Protein AF-A0A1E7LG85-F1 (afdb_monomer)

Organism: NCBI:txid518642

Mean predicted aligned error: 7.2 Å

pLDDT: mean 91.74, std 10.13, range [48.0, 98.31]

Solvent-accessible surface area (backbone atoms only — not comparable to full-atom values): 8192 Å² total; per-residue (Å²): 143,83,78,85,80,78,79,79,72,85,69,91,82,82,88,85,88,77,73,97,64,64,79,68,77,53,55,84,76,55,47,69,67,43,48,50,51,51,53,51,54,52,52,50,53,55,53,46,49,58,38,35,51,55,32,43,54,46,49,49,55,54,48,75,72,46,88,50,62,74,57,33,54,51,52,52,49,50,42,50,28,47,76,68,73,43,84,68,58,68,69,60,47,52,55,48,44,56,52,40,37,77,77,36,56,67,48,25,49,41,43,51,51,37,55,52,50,51,51,53,52,50,53,54,58,66,49,46,63,60,46,43,48,66,54,68,73,110

Foldseek 3Di:
DDDPPPPPPDDDDDDDDDDPDDPVVCVLVDLVVLVVLVVVLVVLVVVLLVLLVVLLVLLVVVLVPDPPPVLNVLSVVVNVCSVVLHADDPVSLVVNLVVVCVVDVVSSVSSVVSNVSSVVSVVSVVCNVVSVCVSVVD

Structure (mmCIF, N/CA/C/O backbone):
data_AF-A0A1E7LG85-F1
#
_entry.id   AF-A0A1E7LG85-F1
#
loop_
_atom_site.group_PDB
_atom_site.id
_atom_site.type_symbol
_atom_site.label_atom_id
_atom_site.label_alt_id
_atom_site.label_comp_id
_atom_site.label_asym_id
_atom_site.label_entity_id
_atom_site.label_seq_id
_atom_site.pdbx_PDB_ins_code
_atom_site.Cartn_x
_atom_site.Cartn_y
_atom_site.Cartn_z
_atom_site.occupancy
_atom_site.B_iso_or_equiv
_atom_site.auth_seq_id
_atom_site.auth_comp_id
_atom_site.auth_asym_id
_atom_site.auth_atom_id
_atom_site.pdbx_PDB_model_num
ATOM 1 N N . MET A 1 1 ? -24.206 -44.335 73.985 1.00 49.34 1 MET A N 1
ATOM 2 C CA . MET A 1 1 ? -23.020 -43.503 73.700 1.00 49.34 1 MET A CA 1
ATOM 3 C C . MET A 1 1 ? -22.652 -43.700 72.240 1.00 49.34 1 MET A C 1
ATOM 5 O O . MET A 1 1 ? -22.110 -44.737 71.892 1.00 49.34 1 MET A O 1
ATOM 9 N N . SER A 1 2 ? -23.053 -42.772 71.373 1.00 48.00 2 SER A N 1
ATOM 10 C CA . SER A 1 2 ? -22.596 -42.734 69.982 1.00 48.00 2 SER A CA 1
ATOM 11 C C . SER A 1 2 ? -22.741 -41.295 69.494 1.00 48.00 2 SER A C 1
ATOM 13 O O . SER A 1 2 ? -23.854 -40.781 69.414 1.00 48.00 2 SER A O 1
ATOM 15 N N . LEU A 1 3 ? -21.612 -40.615 69.304 1.00 55.50 3 LEU A N 1
ATOM 16 C CA . LEU A 1 3 ? -21.558 -39.289 68.694 1.00 55.50 3 LEU A CA 1
ATOM 17 C C . LEU A 1 3 ? -21.481 -39.488 67.177 1.00 55.50 3 LEU A C 1
ATOM 19 O O . LEU A 1 3 ? -20.657 -40.295 66.740 1.00 55.50 3 LEU A O 1
ATOM 23 N N . PRO A 1 4 ? -22.275 -38.778 66.361 1.00 56.47 4 PRO A N 1
ATOM 24 C CA . PRO A 1 4 ? -22.072 -38.810 64.925 1.00 56.47 4 PRO A CA 1
ATOM 25 C C . PRO A 1 4 ? -20.730 -38.144 64.603 1.00 56.47 4 PRO A C 1
ATOM 27 O O . PRO A 1 4 ? -20.508 -36.963 64.872 1.00 56.47 4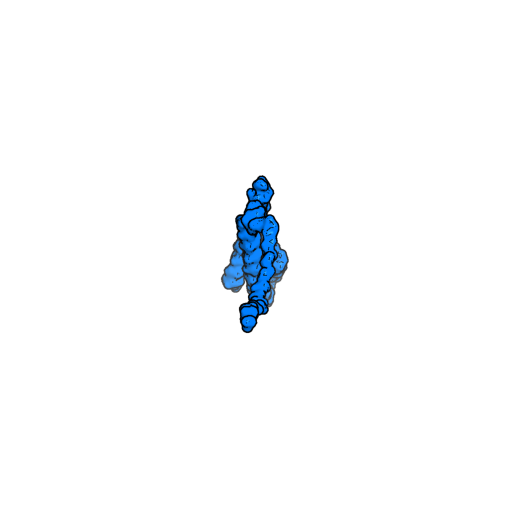 PRO A O 1
ATOM 30 N N . THR A 1 5 ? -19.815 -38.932 64.046 1.00 61.31 5 THR A N 1
ATOM 31 C CA . THR A 1 5 ? -18.568 -38.456 63.455 1.00 61.31 5 THR A CA 1
ATOM 32 C C . THR A 1 5 ? -18.921 -37.596 62.246 1.00 61.31 5 THR A C 1
ATOM 34 O O . THR A 1 5 ? -19.240 -38.111 61.177 1.00 61.31 5 THR A O 1
ATOM 37 N N . ASN A 1 6 ? -18.884 -36.273 62.407 1.00 58.44 6 ASN A N 1
ATOM 38 C CA . ASN A 1 6 ? -18.868 -35.365 61.268 1.00 58.44 6 ASN A CA 1
ATOM 39 C C . ASN A 1 6 ? -17.561 -35.606 60.507 1.00 58.44 6 ASN A C 1
ATOM 41 O O . ASN A 1 6 ? -16.492 -35.167 60.930 1.00 58.44 6 ASN A O 1
ATOM 45 N N . ALA A 1 7 ? -17.639 -36.339 59.399 1.00 62.31 7 ALA A N 1
ATOM 46 C CA . ALA A 1 7 ? -16.558 -36.409 58.433 1.00 62.31 7 ALA A CA 1
ATOM 47 C C . ALA A 1 7 ? -16.439 -35.031 57.764 1.00 62.31 7 ALA A C 1
ATOM 49 O O . ALA A 1 7 ? -17.105 -34.733 56.772 1.00 62.31 7 ALA A O 1
ATOM 50 N N . SER A 1 8 ? -15.616 -34.169 58.356 1.00 62.81 8 SER A N 1
ATOM 51 C CA . SER A 1 8 ? -15.262 -32.844 57.852 1.00 62.81 8 SER A CA 1
ATOM 52 C C . SER A 1 8 ? -14.372 -32.976 56.614 1.00 62.81 8 SER A C 1
ATOM 54 O O . SER A 1 8 ? -13.171 -32.725 56.660 1.00 62.81 8 SER A O 1
ATOM 56 N N . GLY A 1 9 ? -14.942 -33.421 55.496 1.00 68.50 9 GLY A N 1
ATOM 57 C CA . GLY A 1 9 ? -14.257 -33.385 54.211 1.00 68.50 9 GLY A CA 1
ATOM 58 C C . GLY A 1 9 ? -14.074 -31.933 53.778 1.00 68.50 9 GLY A C 1
ATOM 59 O O . GLY A 1 9 ? -15.058 -31.260 53.464 1.00 68.50 9 GLY A O 1
ATOM 60 N N . LEU A 1 10 ? -12.831 -31.442 53.767 1.00 69.56 10 LEU A N 1
ATOM 61 C CA . LEU A 1 10 ? -12.485 -30.163 53.147 1.00 69.56 10 LEU A CA 1
ATOM 62 C C . LEU A 1 10 ? -12.890 -30.225 51.672 1.00 69.56 10 LEU A C 1
ATOM 64 O O . LEU A 1 10 ? -12.305 -30.962 50.879 1.00 69.56 10 LEU A O 1
ATOM 68 N N . ARG A 1 11 ? -13.933 -29.475 51.315 1.00 72.19 11 ARG A N 1
ATOM 69 C CA . ARG A 1 11 ? -14.334 -29.305 49.920 1.00 72.19 11 ARG A CA 1
ATOM 70 C C . ARG A 1 11 ? -13.373 -28.322 49.246 1.00 72.19 11 ARG A C 1
ATOM 72 O O . ARG A 1 11 ? -12.919 -27.395 49.919 1.00 72.19 11 ARG A O 1
ATOM 79 N N . PRO A 1 12 ? -13.073 -28.477 47.945 1.00 78.19 12 PRO A N 1
ATOM 80 C CA . PRO A 1 12 ? -12.251 -27.510 47.229 1.00 78.19 12 PRO A CA 1
ATOM 81 C C . PRO A 1 12 ? -12.888 -26.120 47.328 1.00 78.19 12 PRO A C 1
ATOM 83 O O . PRO A 1 12 ? -14.014 -25.915 46.873 1.00 78.19 12 PRO A O 1
ATOM 86 N N . ALA A 1 13 ? -12.187 -25.179 47.956 1.00 80.00 13 ALA A N 1
ATOM 87 C CA . ALA A 1 13 ? -12.581 -23.779 47.967 1.00 80.00 13 ALA A CA 1
ATOM 88 C C . ALA A 1 13 ? -12.039 -23.113 46.699 1.00 80.00 13 ALA A C 1
ATOM 90 O O . ALA A 1 13 ? -10.863 -23.273 46.371 1.00 80.00 13 ALA A O 1
ATOM 91 N N . PHE A 1 14 ? -12.882 -22.362 45.991 1.00 86.94 14 PHE A N 1
ATOM 92 C CA . PHE A 1 14 ? -12.467 -21.562 44.843 1.00 86.94 14 PHE A CA 1
ATOM 93 C C . PHE A 1 14 ? -12.640 -20.074 45.157 1.00 86.94 14 PHE A C 1
ATOM 95 O O . PHE A 1 14 ? -13.583 -19.671 45.836 1.00 86.94 14 PHE A O 1
ATOM 102 N N . MET A 1 15 ? -11.714 -19.258 44.662 1.00 89.75 15 MET A N 1
ATOM 103 C CA . MET A 1 15 ? -11.763 -17.802 44.763 1.00 89.75 15 MET A CA 1
ATOM 104 C C . MET A 1 15 ? -11.930 -17.230 43.359 1.00 89.75 15 MET A C 1
ATOM 106 O O . MET A 1 15 ? -11.139 -17.535 42.470 1.00 89.75 15 MET A O 1
ATO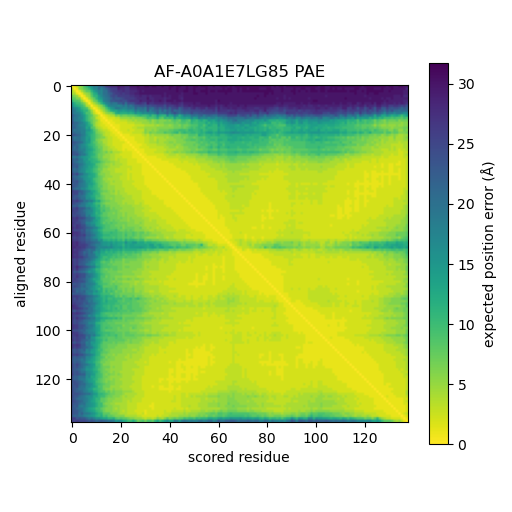M 110 N N . VAL A 1 16 ? -12.937 -16.377 43.173 1.00 93.06 16 VAL A N 1
ATOM 111 C CA . VAL A 1 16 ? -13.154 -15.628 41.930 1.00 93.06 16 VAL A CA 1
ATOM 112 C C . VAL A 1 16 ? -12.991 -14.149 42.229 1.00 93.06 16 VAL A C 1
ATOM 114 O O . VAL A 1 16 ? -13.550 -13.636 43.197 1.00 93.06 16 VAL A O 1
ATOM 117 N N . ARG A 1 17 ? -12.224 -13.461 41.384 1.00 94.69 17 ARG A N 1
ATOM 118 C CA . ARG A 1 17 ? -12.175 -12.001 41.354 1.00 94.69 17 ARG A CA 1
ATOM 119 C C . ARG A 1 17 ? -12.954 -11.533 40.140 1.00 94.69 17 ARG A C 1
ATOM 121 O O . ARG A 1 17 ? -12.641 -11.923 39.020 1.00 94.69 17 ARG A O 1
ATOM 128 N N . VAL A 1 18 ? -13.968 -10.720 40.390 1.00 94.75 18 VAL A N 1
ATOM 129 C CA . VAL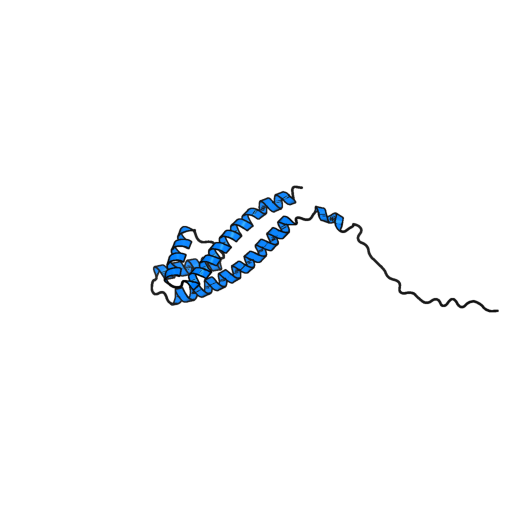 A 1 18 ? -14.818 -10.134 39.356 1.00 94.75 18 VAL A CA 1
ATOM 130 C C . VAL A 1 18 ? -14.418 -8.673 39.198 1.00 94.75 18 VAL A C 1
ATOM 132 O O . VAL A 1 18 ? -14.119 -8.001 40.187 1.00 94.75 18 VAL A O 1
ATOM 135 N N . ALA A 1 19 ? -14.365 -8.192 37.958 1.00 93.81 19 ALA A N 1
ATOM 136 C CA . ALA A 1 19 ? -14.105 -6.786 37.683 1.00 93.81 19 ALA A CA 1
ATOM 137 C C . ALA A 1 19 ? -15.219 -5.901 38.268 1.00 93.81 19 ALA A C 1
ATOM 139 O O . ALA A 1 19 ? -16.378 -6.305 38.329 1.00 93.81 19 ALA A O 1
ATOM 140 N N . GLY A 1 20 ? -14.868 -4.678 38.672 1.00 95.75 20 GLY A N 1
ATOM 141 C CA . GLY A 1 20 ? -15.830 -3.723 39.237 1.00 95.75 20 GLY A CA 1
ATOM 142 C C . GLY A 1 20 ? -16.825 -3.151 38.221 1.00 95.75 20 GLY A C 1
ATOM 143 O O . GLY A 1 20 ? -17.796 -2.519 38.623 1.00 95.75 20 GLY A O 1
ATOM 144 N N . LEU A 1 21 ? -16.594 -3.368 36.923 1.00 95.56 21 LEU A N 1
ATOM 145 C CA . LEU A 1 21 ? -17.470 -2.952 35.833 1.00 95.56 21 LEU A CA 1
ATOM 146 C C . LEU A 1 21 ? -17.647 -4.089 34.821 1.00 95.56 21 LEU A C 1
ATOM 148 O O . LEU A 1 21 ? -16.723 -4.890 34.633 1.00 95.56 21 LEU A O 1
ATOM 152 N N . PRO A 1 22 ? -18.812 -4.152 34.158 1.00 94.69 22 PRO A N 1
ATOM 153 C CA . PRO A 1 22 ? -19.050 -5.087 33.072 1.00 94.69 22 PRO A CA 1
ATOM 154 C C . PRO A 1 22 ? -18.218 -4.690 31.835 1.00 94.69 22 PRO A C 1
ATOM 156 O O . PRO A 1 22 ? -17.850 -3.526 31.657 1.00 94.69 22 PRO A O 1
ATOM 159 N N . ALA A 1 23 ? -17.889 -5.651 30.968 1.00 93.00 23 ALA A N 1
ATOM 160 C CA . ALA A 1 23 ? -17.055 -5.398 29.785 1.00 93.00 23 ALA A CA 1
ATOM 161 C C . ALA A 1 23 ? -17.713 -4.401 28.808 1.00 93.00 23 ALA A C 1
ATOM 163 O O . ALA A 1 23 ? -17.043 -3.668 28.081 1.00 93.00 23 ALA A O 1
ATOM 164 N N . GLU A 1 24 ? -19.037 -4.328 28.839 1.00 95.31 24 GLU A N 1
ATOM 165 C CA . GLU A 1 24 ? -19.877 -3.432 28.062 1.00 95.31 24 GLU A CA 1
ATOM 166 C C . GLU A 1 24 ? -19.612 -1.958 28.392 1.00 95.31 24 GLU A C 1
ATOM 168 O O . GLU A 1 24 ? -19.786 -1.103 27.524 1.00 95.31 24 GLU A O 1
ATOM 173 N N . SER A 1 25 ? -19.112 -1.647 29.597 1.00 94.88 25 SER A N 1
ATOM 174 C CA . SER A 1 25 ? -18.772 -0.275 29.996 1.00 94.88 25 SER A CA 1
ATOM 175 C C . SER A 1 25 ? -17.705 0.368 29.107 1.00 94.88 25 SER A C 1
ATOM 177 O O . SER A 1 25 ? -17.649 1.591 29.028 1.00 94.88 25 SER A O 1
ATOM 179 N N . VAL A 1 26 ? -16.884 -0.424 28.405 1.00 93.12 26 VAL A N 1
ATOM 180 C CA . VAL A 1 26 ? -15.879 0.097 27.463 1.00 93.12 26 VAL A CA 1
ATOM 181 C C . VAL A 1 26 ? -16.317 0.017 26.000 1.00 93.12 26 VAL A C 1
ATOM 183 O O . VAL A 1 26 ? -15.570 0.437 25.120 1.00 93.12 26 VAL A O 1
ATOM 186 N N . HIS A 1 27 ? -17.511 -0.502 25.693 1.00 92.88 27 HIS A N 1
ATOM 187 C CA . HIS A 1 27 ? -17.972 -0.618 24.303 1.00 92.88 27 HIS A CA 1
ATOM 188 C C . HIS A 1 27 ? -18.117 0.748 23.625 1.00 92.88 27 HIS A C 1
ATOM 190 O O . HIS A 1 27 ? -17.733 0.877 22.467 1.00 92.88 27 HIS A O 1
ATOM 196 N N . GLY A 1 28 ? -18.582 1.767 24.356 1.00 89.81 28 GLY A N 1
ATOM 197 C CA . GLY A 1 28 ? -18.676 3.141 23.850 1.00 89.81 28 GLY A CA 1
ATOM 198 C C . GLY A 1 28 ? -17.323 3.798 23.557 1.00 89.81 28 GLY A C 1
ATOM 199 O O . GLY A 1 28 ? -17.272 4.768 22.815 1.00 89.81 28 GLY A O 1
ATOM 200 N N . LEU A 1 29 ? -16.222 3.249 24.085 1.00 92.19 29 LEU A N 1
ATOM 201 C CA . LEU A 1 29 ? -14.862 3.731 23.817 1.00 92.19 29 LEU A CA 1
ATOM 202 C C . LEU A 1 29 ? -14.258 3.121 22.543 1.00 92.19 29 LEU A C 1
ATOM 204 O O . LEU A 1 29 ? -13.129 3.439 22.172 1.00 92.19 29 LEU A O 1
ATOM 208 N N . ARG A 1 30 ? -14.962 2.191 21.887 1.00 93.38 30 ARG A N 1
ATOM 209 C CA . ARG A 1 30 ? -14.461 1.524 20.684 1.00 93.38 30 ARG A CA 1
ATOM 210 C C . ARG A 1 30 ? -14.631 2.417 19.459 1.00 93.38 30 ARG A C 1
ATOM 212 O O . ARG A 1 30 ? -15.654 3.069 19.284 1.00 93.38 30 ARG A O 1
ATOM 219 N N . CYS A 1 31 ? -13.644 2.338 18.575 1.00 96.25 31 CYS A N 1
ATOM 220 C CA . CYS A 1 31 ? -13.657 2.950 17.249 1.00 96.25 31 CYS A CA 1
ATOM 221 C C . CYS A 1 31 ? -13.531 1.835 16.192 1.00 96.25 31 CYS A C 1
ATOM 223 O O . CYS A 1 31 ? -12.430 1.599 15.684 1.00 96.25 31 CYS A O 1
ATOM 225 N N . PRO A 1 32 ? -14.578 1.009 15.982 1.00 95.31 32 PRO A N 1
ATOM 226 C CA . PRO A 1 32 ? -14.498 -0.180 15.132 1.00 95.31 32 PRO A CA 1
ATOM 227 C C . PRO A 1 32 ? -14.111 0.111 13.679 1.00 95.31 32 PRO A C 1
ATOM 229 O O . PRO A 1 32 ? -13.396 -0.701 13.088 1.00 95.31 32 PRO A O 1
ATOM 232 N N . ASP A 1 33 ? -14.546 1.233 13.108 1.00 95.81 33 ASP A N 1
ATOM 233 C CA . ASP A 1 33 ? -14.241 1.556 11.712 1.00 95.81 33 ASP A CA 1
ATOM 234 C C . ASP A 1 33 ? -12.814 2.097 11.569 1.00 95.81 33 ASP A C 1
ATOM 236 O O . ASP A 1 33 ? -12.080 1.669 10.680 1.00 95.81 33 ASP A O 1
ATOM 240 N N . SER A 1 34 ? -12.364 2.923 12.514 1.00 96.62 34 SER A N 1
ATOM 241 C CA . SER A 1 34 ? -10.975 3.385 12.607 1.00 96.62 34 SER A CA 1
ATOM 242 C C . SER A 1 34 ? -10.018 2.223 12.847 1.00 96.62 34 SER A C 1
ATOM 244 O O . SER A 1 34 ? -8.942 2.172 12.259 1.00 96.62 34 SER A O 1
ATOM 246 N N . ARG A 1 35 ? -10.406 1.255 13.687 1.00 96.38 35 ARG A N 1
ATOM 247 C CA . ARG A 1 35 ? -9.616 0.040 13.904 1.00 96.38 35 ARG A CA 1
ATOM 248 C C . ARG A 1 35 ? -9.486 -0.766 12.613 1.00 96.38 35 ARG A C 1
ATOM 250 O O . ARG A 1 35 ? -8.375 -1.138 12.262 1.00 96.38 35 ARG A O 1
ATOM 257 N N . ARG A 1 36 ? -10.597 -1.011 11.908 1.00 97.31 36 ARG A N 1
ATOM 258 C CA . ARG A 1 36 ? -10.586 -1.758 10.640 1.00 97.31 36 ARG A CA 1
ATOM 259 C C . ARG A 1 36 ? -9.722 -1.063 9.593 1.00 97.31 36 ARG A C 1
ATOM 261 O O . ARG A 1 36 ? -8.884 -1.705 8.980 1.00 97.31 36 ARG A O 1
ATOM 268 N N . TRP A 1 37 ? -9.882 0.250 9.446 1.00 97.94 37 TRP A N 1
ATOM 269 C CA . TRP A 1 37 ? -9.048 1.062 8.564 1.00 97.94 37 TRP A CA 1
ATOM 270 C C . TRP A 1 37 ? -7.556 0.941 8.902 1.00 97.94 37 TRP A C 1
ATOM 272 O O . TRP A 1 37 ? -6.736 0.783 8.001 1.00 97.94 37 TRP A O 1
ATOM 282 N N . ALA A 1 38 ? -7.195 0.995 10.187 1.00 98.12 38 ALA A N 1
ATOM 283 C CA . ALA A 1 38 ? -5.807 0.852 10.610 1.00 98.12 38 ALA A CA 1
ATOM 284 C C . ALA A 1 38 ? -5.253 -0.540 10.267 1.00 98.12 38 ALA A C 1
ATOM 286 O O . ALA A 1 38 ? -4.149 -0.627 9.732 1.00 98.12 38 ALA A O 1
ATOM 287 N N . ASP A 1 39 ? -6.029 -1.598 10.520 1.00 98.19 39 ASP A N 1
ATOM 288 C CA . ASP A 1 39 ? -5.667 -2.973 10.160 1.00 98.19 39 ASP A CA 1
ATOM 289 C C . ASP A 1 39 ? -5.456 -3.091 8.630 1.00 98.19 39 ASP A C 1
ATOM 291 O O . ASP A 1 39 ? -4.408 -3.559 8.190 1.00 98.19 39 ASP A O 1
ATOM 295 N N . GLU A 1 40 ? -6.361 -2.543 7.808 1.00 97.50 40 GLU A N 1
ATOM 296 C CA . GLU A 1 40 ? -6.224 -2.518 6.340 1.00 97.50 40 GLU A CA 1
ATOM 297 C C . GLU A 1 40 ? -4.974 -1.758 5.865 1.00 97.50 40 GLU A C 1
ATOM 299 O O . GLU A 1 40 ? -4.260 -2.224 4.977 1.00 97.50 40 GLU A O 1
ATOM 304 N N . VAL A 1 41 ? -4.675 -0.591 6.450 1.00 98.31 41 VAL A N 1
ATOM 305 C CA . VAL A 1 41 ? -3.468 0.184 6.113 1.00 98.31 41 VAL A CA 1
ATOM 306 C C . VAL A 1 41 ? -2.201 -0.600 6.446 1.00 98.31 41 VAL A C 1
ATOM 308 O O . VAL A 1 41 ? -1.229 -0.528 5.687 1.00 98.31 41 VAL A O 1
ATOM 311 N N . LEU A 1 42 ? -2.178 -1.319 7.570 1.00 98.31 42 LEU A N 1
ATOM 312 C CA . LEU A 1 42 ? -1.034 -2.134 7.980 1.00 98.31 42 LEU A CA 1
ATOM 313 C C . LEU A 1 42 ? -0.847 -3.336 7.051 1.00 98.31 42 LEU A C 1
ATOM 315 O O . LEU A 1 42 ? 0.267 -3.548 6.564 1.00 98.31 42 LEU A O 1
ATOM 319 N N . ASP A 1 43 ? -1.926 -4.059 6.752 1.00 98.06 43 ASP A N 1
ATOM 320 C CA . ASP A 1 43 ? -1.901 -5.222 5.867 1.00 98.06 43 ASP A CA 1
ATOM 321 C C . ASP A 1 43 ? -1.444 -4.835 4.458 1.00 98.06 43 ASP A C 1
ATOM 323 O O . ASP A 1 43 ? -0.519 -5.436 3.909 1.00 98.06 43 ASP A O 1
ATOM 327 N N . GLU A 1 44 ? -2.013 -3.778 3.880 1.00 97.31 44 GLU A N 1
ATOM 328 C CA . GLU A 1 44 ? -1.601 -3.301 2.561 1.00 97.31 44 GLU A CA 1
ATOM 329 C C . GLU A 1 44 ? -0.185 -2.738 2.547 1.00 97.31 44 GLU A C 1
ATOM 331 O O . GLU A 1 44 ? 0.535 -2.930 1.569 1.00 97.31 44 GLU A O 1
ATOM 336 N N . SER A 1 45 ? 0.252 -2.077 3.624 1.00 97.94 45 SER A N 1
ATOM 337 C CA . SER A 1 45 ? 1.645 -1.629 3.738 1.00 97.94 45 SER A CA 1
ATOM 338 C C . SER A 1 45 ? 2.605 -2.823 3.713 1.00 97.94 45 SER A C 1
ATOM 340 O O . SER A 1 45 ? 3.640 -2.757 3.048 1.00 97.94 45 SER A O 1
ATOM 342 N N . ALA A 1 46 ? 2.257 -3.921 4.392 1.00 97.88 46 ALA A N 1
ATOM 343 C CA . ALA A 1 46 ? 3.045 -5.149 4.386 1.00 97.88 46 ALA A CA 1
ATOM 344 C C . ALA A 1 46 ? 3.045 -5.823 3.005 1.00 97.88 46 ALA A C 1
ATOM 346 O O . ALA A 1 46 ? 4.107 -6.197 2.507 1.00 97.88 46 ALA A O 1
ATOM 347 N N . GLN A 1 47 ? 1.886 -5.919 2.343 1.00 96.50 47 GLN A N 1
ATOM 348 C CA . GLN A 1 47 ? 1.806 -6.468 0.985 1.00 96.50 47 GLN A CA 1
ATOM 349 C C . GLN A 1 47 ? 2.591 -5.622 -0.020 1.00 96.50 47 GLN A C 1
ATOM 351 O O . GLN A 1 47 ? 3.343 -6.161 -0.832 1.00 96.50 47 GLN A O 1
ATOM 356 N N . LEU A 1 48 ? 2.483 -4.295 0.058 1.00 97.56 48 LEU A N 1
ATOM 357 C CA . LEU A 1 48 ? 3.197 -3.390 -0.835 1.00 97.56 48 LEU A CA 1
ATOM 358 C C . LEU A 1 48 ? 4.717 -3.509 -0.676 1.00 97.56 48 LEU A C 1
ATOM 360 O O . LEU A 1 48 ? 5.428 -3.415 -1.673 1.00 97.56 48 LEU A O 1
ATOM 364 N N . ALA A 1 49 ? 5.218 -3.767 0.537 1.00 97.31 49 ALA A N 1
ATOM 365 C CA . ALA A 1 49 ? 6.640 -4.017 0.768 1.00 97.31 49 ALA A CA 1
ATOM 366 C C . ALA A 1 49 ? 7.139 -5.270 0.022 1.00 97.31 49 ALA A C 1
ATOM 368 O O . ALA A 1 49 ? 8.194 -5.222 -0.607 1.00 97.31 49 ALA A O 1
ATOM 369 N N . LEU A 1 50 ? 6.349 -6.351 0.003 1.00 97.06 50 LEU A N 1
ATOM 370 C CA . LEU A 1 50 ? 6.675 -7.568 -0.754 1.00 97.06 50 LEU A CA 1
ATOM 371 C C . LEU A 1 50 ? 6.688 -7.319 -2.270 1.00 97.06 50 LEU A C 1
ATOM 373 O O . LEU A 1 50 ? 7.505 -7.882 -2.997 1.00 97.06 50 LEU A O 1
ATOM 377 N N . VAL A 1 51 ? 5.775 -6.482 -2.771 1.00 96.88 51 VAL A N 1
ATOM 378 C CA . VAL A 1 51 ? 5.756 -6.099 -4.193 1.00 96.88 51 VAL A CA 1
ATOM 379 C C . VAL A 1 51 ? 6.935 -5.177 -4.521 1.00 96.88 51 VAL A C 1
ATOM 381 O O . VAL A 1 51 ? 7.544 -5.323 -5.578 1.00 96.88 51 VAL A O 1
ATOM 384 N N . ALA A 1 52 ? 7.298 -4.268 -3.612 1.00 96.62 52 ALA A N 1
ATOM 385 C CA . ALA A 1 52 ? 8.438 -3.367 -3.766 1.00 96.62 52 ALA A CA 1
ATOM 386 C C . ALA A 1 52 ? 9.766 -4.132 -3.865 1.00 96.62 52 ALA A C 1
ATOM 388 O O . ALA A 1 52 ? 10.592 -3.801 -4.713 1.00 96.62 52 ALA A O 1
ATOM 389 N N . GLU A 1 53 ? 9.951 -5.171 -3.045 1.00 96.69 53 GLU A N 1
ATOM 390 C CA . GLU A 1 53 ? 11.111 -6.068 -3.106 1.00 96.69 53 GLU A CA 1
ATOM 391 C C . GLU A 1 53 ? 11.206 -6.741 -4.482 1.00 96.69 53 GLU A C 1
ATOM 393 O O . GLU A 1 53 ? 12.195 -6.566 -5.195 1.00 96.69 53 GLU A O 1
ATOM 398 N N . LYS A 1 54 ? 10.116 -7.379 -4.929 1.00 96.12 54 LYS A N 1
ATOM 399 C CA . LYS A 1 54 ? 10.042 -8.012 -6.256 1.00 96.12 54 LYS A CA 1
ATOM 400 C C . LYS A 1 54 ? 10.313 -7.023 -7.391 1.00 96.12 54 LYS A C 1
ATOM 402 O O . LYS A 1 54 ? 11.012 -7.359 -8.345 1.00 96.12 54 LYS A O 1
ATOM 407 N N . ALA A 1 55 ? 9.756 -5.814 -7.318 1.00 95.31 55 ALA A N 1
ATOM 408 C CA . ALA A 1 55 ? 10.002 -4.771 -8.310 1.00 95.31 55 ALA A CA 1
ATOM 409 C C . ALA A 1 55 ? 11.478 -4.342 -8.307 1.00 95.31 55 ALA A C 1
ATOM 411 O O . ALA A 1 55 ? 12.080 -4.192 -9.368 1.00 95.31 55 ALA A O 1
ATOM 412 N N . GLY A 1 56 ? 12.073 -4.184 -7.122 1.00 94.50 56 GLY A N 1
ATOM 413 C CA . GLY A 1 56 ? 13.477 -3.828 -6.943 1.00 94.50 56 GLY A CA 1
ATOM 414 C C . GLY A 1 56 ? 14.441 -4.848 -7.548 1.00 94.50 56 GLY A C 1
ATOM 415 O O . GLY A 1 56 ? 15.410 -4.436 -8.190 1.00 94.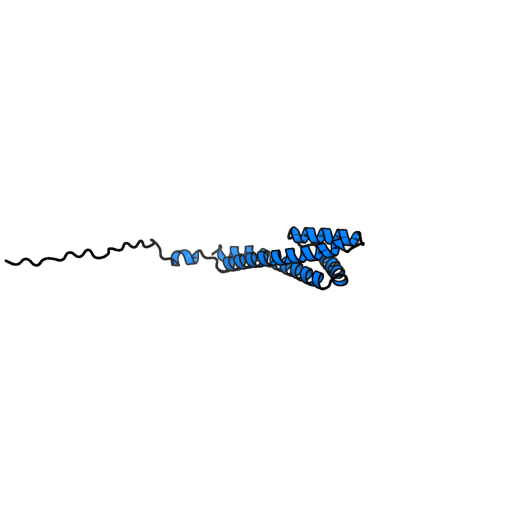50 56 GLY A O 1
ATOM 416 N N . ASP A 1 57 ? 14.152 -6.140 -7.394 1.00 95.12 57 ASP A N 1
ATOM 417 C CA . ASP A 1 57 ? 14.942 -7.230 -7.978 1.00 95.12 57 ASP A CA 1
ATOM 418 C C . ASP A 1 57 ? 14.841 -7.241 -9.506 1.00 95.12 57 ASP A C 1
ATOM 420 O O . ASP A 1 57 ? 15.856 -7.233 -10.198 1.00 95.12 57 ASP A O 1
ATOM 424 N N . ARG A 1 58 ? 13.628 -7.128 -10.062 1.00 94.69 58 ARG A N 1
ATOM 425 C CA . ARG A 1 58 ? 13.444 -7.055 -11.524 1.00 94.69 58 ARG A CA 1
ATOM 426 C C . ARG A 1 58 ? 14.135 -5.842 -12.141 1.00 94.69 58 ARG A C 1
ATOM 428 O O . ARG A 1 58 ? 14.719 -5.932 -13.218 1.00 94.69 58 ARG A O 1
ATOM 435 N N . LEU A 1 59 ? 14.092 -4.697 -11.460 1.00 93.94 59 LEU A N 1
ATOM 436 C CA . LEU A 1 59 ? 14.815 -3.507 -11.904 1.00 93.94 59 LEU A CA 1
ATOM 437 C C . LEU A 1 59 ? 16.332 -3.687 -11.809 1.00 93.94 59 LEU A C 1
ATOM 439 O O . LEU A 1 59 ? 17.047 -3.121 -12.631 1.00 93.94 59 LEU A O 1
ATOM 443 N N . HIS A 1 60 ? 16.838 -4.446 -10.833 1.00 93.56 60 HIS A N 1
ATOM 444 C CA . HIS A 1 60 ? 18.268 -4.727 -10.720 1.00 93.56 60 HIS A CA 1
ATOM 445 C C . HIS A 1 60 ? 18.802 -5.448 -11.963 1.00 93.56 60 HIS A C 1
ATOM 447 O O . HIS A 1 60 ? 19.810 -5.003 -12.518 1.00 93.56 60 HIS A O 1
ATOM 453 N N . ASP A 1 61 ? 18.086 -6.469 -12.435 1.00 92.69 61 ASP A N 1
ATOM 454 C CA . ASP A 1 61 ? 18.451 -7.226 -13.636 1.00 92.69 61 ASP A CA 1
ATOM 455 C C . ASP A 1 61 ? 18.449 -6.332 -14.887 1.00 92.69 61 ASP A C 1
ATOM 457 O O . ASP A 1 61 ? 19.417 -6.310 -15.650 1.00 92.69 61 ASP A O 1
ATOM 461 N N . LEU A 1 62 ? 17.406 -5.508 -15.057 1.00 93.31 62 LEU A N 1
ATOM 462 C CA . LEU A 1 62 ? 17.304 -4.560 -16.175 1.00 93.31 62 LEU A CA 1
ATOM 463 C C . LEU A 1 62 ? 18.416 -3.503 -16.167 1.00 93.31 62 LEU A C 1
ATOM 465 O O . LEU A 1 62 ? 18.937 -3.141 -17.219 1.00 93.31 62 LEU A O 1
ATOM 469 N N . ILE A 1 63 ? 18.802 -3.009 -14.987 1.00 93.56 63 ILE A N 1
ATOM 470 C CA . ILE A 1 63 ? 19.919 -2.065 -14.831 1.00 93.56 63 ILE A CA 1
ATOM 471 C C . ILE A 1 63 ? 21.248 -2.722 -15.222 1.00 93.56 63 ILE A C 1
ATOM 473 O O . ILE A 1 63 ? 22.106 -2.051 -15.795 1.00 93.56 63 ILE A O 1
ATOM 477 N N . GLY A 1 64 ? 21.432 -4.004 -14.889 1.00 91.56 64 GLY A N 1
ATOM 478 C CA . GLY A 1 64 ? 22.639 -4.764 -15.215 1.00 91.56 64 GLY A CA 1
ATOM 479 C C . GLY A 1 64 ? 22.795 -5.057 -16.709 1.00 91.56 64 GLY A C 1
ATOM 480 O O . GLY A 1 64 ? 23.922 -5.131 -17.186 1.00 91.56 64 GLY A O 1
ATOM 481 N N . GLY A 1 65 ? 21.683 -5.186 -17.439 1.00 88.94 65 GLY A N 1
ATOM 482 C CA . GLY A 1 65 ? 21.667 -5.471 -18.879 1.00 88.94 65 GLY A CA 1
ATOM 483 C C . GLY A 1 65 ? 21.534 -4.254 -19.803 1.00 88.94 65 GLY A C 1
ATOM 484 O O . GLY A 1 65 ? 21.419 -4.438 -21.012 1.00 88.94 65 GLY A O 1
ATOM 485 N N . SER A 1 66 ? 21.498 -3.027 -19.272 1.00 89.06 66 SER A N 1
ATOM 486 C CA . SER A 1 66 ? 21.271 -1.808 -20.063 1.00 89.06 66 SER A CA 1
ATOM 487 C C . SER A 1 66 ? 22.568 -1.055 -20.367 1.00 89.06 66 SER A C 1
ATOM 489 O O . SER A 1 66 ? 23.163 -0.469 -19.462 1.00 89.06 66 SER A O 1
ATOM 491 N N . ASP A 1 67 ? 22.913 -0.947 -21.652 1.00 89.25 67 ASP A N 1
ATOM 492 C CA . ASP A 1 67 ? 24.010 -0.096 -22.150 1.00 89.25 67 ASP A CA 1
ATOM 493 C C . ASP A 1 67 ? 23.582 1.371 -22.403 1.00 89.25 67 ASP A C 1
ATOM 495 O O . ASP A 1 67 ? 24.415 2.248 -22.637 1.00 89.25 67 ASP A O 1
ATOM 499 N N . ASP A 1 68 ? 22.278 1.668 -22.338 1.00 92.31 68 ASP A N 1
ATOM 500 C CA . ASP A 1 68 ? 21.732 3.031 -22.420 1.00 92.31 68 ASP A CA 1
ATOM 501 C C . ASP A 1 68 ? 21.888 3.746 -21.065 1.00 92.31 68 ASP A C 1
ATOM 503 O O . ASP A 1 68 ? 21.155 3.487 -20.106 1.00 92.31 68 ASP A O 1
ATOM 507 N N . GLU A 1 69 ? 22.861 4.655 -20.976 1.00 93.62 69 GLU A N 1
ATOM 508 C CA . GLU A 1 69 ? 23.188 5.379 -19.742 1.00 93.62 69 GLU A CA 1
ATOM 509 C C . GLU A 1 69 ? 22.055 6.315 -19.248 1.00 93.62 69 GLU A C 1
ATOM 511 O O . GLU A 1 69 ? 21.754 6.318 -18.047 1.00 93.62 69 GLU A O 1
ATOM 516 N N . PRO A 1 70 ? 21.376 7.114 -20.101 1.00 92.38 70 PRO A N 1
ATOM 517 C CA . PRO A 1 70 ? 20.146 7.808 -19.716 1.00 92.38 70 PRO A CA 1
ATOM 518 C C . PRO A 1 70 ? 19.074 6.900 -19.100 1.00 92.38 70 PRO A C 1
ATOM 520 O O . PRO A 1 70 ? 18.527 7.241 -18.046 1.00 92.38 70 PRO A O 1
ATOM 523 N N . LEU A 1 71 ? 18.785 5.754 -19.721 1.00 90.81 71 LEU A N 1
ATOM 524 C CA . LEU A 1 71 ? 17.811 4.791 -19.205 1.00 90.81 71 LEU A CA 1
ATOM 525 C C . LEU A 1 71 ? 18.269 4.206 -17.867 1.00 90.81 71 LEU A C 1
ATOM 527 O O . LEU A 1 71 ? 17.509 4.205 -16.898 1.00 90.81 71 LEU A O 1
ATOM 531 N N . ARG A 1 72 ? 19.527 3.772 -17.789 1.00 94.75 72 ARG A N 1
ATOM 532 C CA . ARG A 1 72 ? 20.128 3.183 -16.591 1.00 94.75 72 ARG A CA 1
ATOM 533 C C . ARG A 1 72 ? 20.019 4.110 -15.381 1.00 94.75 72 ARG A C 1
ATOM 535 O O . ARG A 1 72 ? 19.602 3.676 -14.306 1.00 94.75 72 ARG A O 1
ATOM 542 N N . ARG A 1 73 ? 20.319 5.404 -15.548 1.00 95.06 73 ARG A N 1
ATOM 543 C CA . ARG A 1 73 ? 20.158 6.408 -14.478 1.00 95.06 73 ARG A CA 1
ATOM 544 C C . ARG A 1 73 ? 18.706 6.563 -14.033 1.00 95.06 73 ARG A C 1
ATOM 546 O O . ARG A 1 73 ? 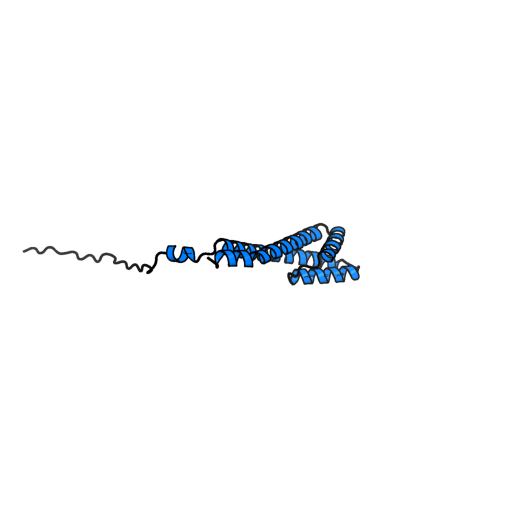18.450 6.690 -12.836 1.00 95.06 73 ARG A O 1
ATOM 553 N N . ALA A 1 74 ? 17.762 6.535 -14.970 1.00 93.75 74 ALA A N 1
ATOM 554 C CA . ALA A 1 74 ? 16.345 6.659 -14.649 1.00 93.75 74 ALA A CA 1
ATOM 555 C C . ALA A 1 74 ? 15.818 5.425 -13.888 1.00 93.75 74 ALA A C 1
ATOM 557 O O . ALA A 1 74 ? 15.122 5.575 -12.885 1.00 93.75 74 ALA A O 1
ATOM 558 N N . LEU A 1 75 ? 16.231 4.215 -14.282 1.00 94.31 75 LEU A N 1
ATOM 559 C CA . LEU A 1 75 ? 15.907 2.976 -13.564 1.00 94.31 75 LEU A CA 1
ATOM 560 C C . LEU A 1 75 ? 16.519 2.945 -12.154 1.00 94.31 75 LEU A C 1
ATOM 562 O O . LEU A 1 75 ? 15.861 2.515 -11.208 1.00 94.31 75 LEU A O 1
ATOM 566 N N . LEU A 1 76 ? 17.745 3.451 -11.979 1.00 95.56 76 LEU A N 1
ATOM 567 C CA . LEU A 1 76 ? 18.375 3.588 -10.659 1.00 95.56 76 LEU A CA 1
ATOM 568 C C . LEU A 1 76 ? 17.600 4.541 -9.741 1.00 95.56 76 LEU A C 1
ATOM 570 O O . LEU A 1 76 ? 17.409 4.234 -8.562 1.00 95.56 76 LEU A O 1
ATOM 574 N N . LYS A 1 77 ? 17.140 5.681 -10.272 1.00 95.50 77 LYS A N 1
ATOM 575 C CA . LYS A 1 77 ? 16.284 6.610 -9.524 1.00 95.50 77 LYS A CA 1
ATOM 576 C C . LYS A 1 77 ? 14.976 5.929 -9.118 1.00 95.50 77 LYS A C 1
ATOM 578 O O . LYS A 1 77 ? 14.652 5.931 -7.936 1.00 95.50 77 LYS A O 1
ATOM 583 N N . LEU A 1 78 ? 14.293 5.277 -10.059 1.00 94.56 78 LEU A N 1
ATOM 584 C CA . LEU A 1 78 ? 13.045 4.563 -9.789 1.00 94.56 78 LEU A CA 1
ATOM 585 C C . LEU A 1 78 ? 13.222 3.475 -8.724 1.00 94.56 78 LEU A C 1
ATOM 587 O O . LEU A 1 78 ? 12.433 3.394 -7.789 1.00 94.56 78 LEU A O 1
ATOM 591 N N . ARG A 1 79 ? 14.292 2.677 -8.813 1.00 94.94 79 ARG A N 1
ATOM 592 C CA . ARG A 1 79 ? 14.615 1.661 -7.803 1.00 94.94 79 ARG A CA 1
ATOM 593 C C . ARG A 1 79 ? 14.808 2.285 -6.421 1.00 94.94 79 ARG A C 1
ATOM 595 O O . ARG A 1 79 ? 14.347 1.731 -5.426 1.00 94.94 79 ARG A O 1
ATOM 602 N N . ARG A 1 80 ? 15.468 3.446 -6.346 1.00 96.31 80 ARG A N 1
ATOM 603 C CA . ARG A 1 80 ? 15.633 4.192 -5.093 1.00 96.31 80 ARG A CA 1
ATOM 604 C C . ARG A 1 80 ? 14.300 4.722 -4.568 1.00 96.31 80 ARG A C 1
ATOM 606 O O . ARG A 1 80 ? 14.092 4.687 -3.358 1.00 96.31 80 ARG A O 1
ATOM 613 N N . ASP A 1 81 ? 13.424 5.212 -5.435 1.00 96.00 81 ASP A N 1
ATOM 614 C CA . ASP A 1 81 ? 12.096 5.682 -5.041 1.00 96.00 81 ASP A CA 1
ATOM 615 C C . ASP A 1 81 ? 11.239 4.522 -4.509 1.00 96.00 81 ASP A C 1
ATOM 617 O O . ASP A 1 81 ? 10.695 4.637 -3.413 1.00 96.00 81 ASP A O 1
ATOM 621 N N . ILE A 1 82 ? 11.243 3.362 -5.177 1.00 95.12 82 ILE A N 1
ATOM 622 C CA . ILE A 1 82 ? 10.571 2.134 -4.714 1.00 95.12 82 ILE A CA 1
ATOM 623 C C . ILE A 1 82 ? 11.100 1.689 -3.350 1.00 95.12 82 ILE A C 1
ATOM 625 O O . ILE A 1 82 ? 10.318 1.482 -2.424 1.00 95.12 82 ILE A O 1
ATOM 629 N N . PHE A 1 83 ? 12.425 1.604 -3.199 1.00 93.44 83 PHE A N 1
ATOM 630 C CA . PHE A 1 83 ? 13.057 1.215 -1.937 1.00 93.44 83 PHE A CA 1
ATOM 631 C C . PHE A 1 83 ? 12.700 2.169 -0.788 1.00 93.44 83 PHE A C 1
ATOM 633 O O . PHE A 1 83 ? 12.418 1.733 0.323 1.00 93.44 83 PHE A O 1
ATOM 640 N N . ASN A 1 84 ? 12.667 3.479 -1.055 1.00 95.62 84 ASN A N 1
ATOM 641 C CA . ASN A 1 84 ? 12.273 4.486 -0.066 1.00 95.62 84 ASN A CA 1
ATOM 642 C C . ASN A 1 84 ? 10.748 4.657 0.049 1.00 95.62 84 ASN A C 1
ATOM 644 O O . ASN A 1 84 ? 10.290 5.597 0.701 1.00 95.62 84 ASN A O 1
ATOM 648 N N . ASN A 1 85 ? 9.963 3.785 -0.592 1.00 95.50 85 ASN A N 1
ATOM 649 C CA . ASN A 1 85 ? 8.503 3.823 -0.631 1.00 95.50 85 ASN A CA 1
ATOM 650 C C . ASN A 1 85 ? 7.919 5.185 -1.074 1.00 95.50 85 ASN A C 1
ATOM 652 O O . ASN A 1 85 ? 6.869 5.640 -0.603 1.00 95.50 85 ASN A O 1
ATOM 656 N N . ARG A 1 86 ? 8.623 5.867 -1.980 1.00 95.31 86 ARG A N 1
ATOM 657 C CA . ARG A 1 86 ? 8.263 7.176 -2.522 1.00 95.31 86 ARG A CA 1
ATOM 658 C C . ARG A 1 86 ? 7.594 7.001 -3.877 1.00 95.31 86 ARG A C 1
ATOM 660 O O . ARG A 1 86 ? 8.201 6.460 -4.791 1.00 95.31 86 ARG A O 1
ATOM 667 N N . LEU A 1 87 ? 6.370 7.503 -4.019 1.00 93.94 87 LEU A N 1
ATOM 668 C CA . LEU A 1 87 ? 5.678 7.511 -5.304 1.00 93.94 87 LEU A CA 1
ATOM 669 C C . LEU A 1 87 ? 6.342 8.549 -6.236 1.00 93.94 87 LEU A C 1
ATOM 671 O O . LEU A 1 87 ? 6.404 9.724 -5.860 1.00 93.94 87 LEU A O 1
ATOM 675 N N . PRO A 1 88 ? 6.860 8.153 -7.413 1.00 92.81 88 PRO A N 1
ATOM 676 C CA . PRO A 1 88 ? 7.350 9.102 -8.411 1.00 92.81 88 PRO A CA 1
ATOM 677 C C . PRO A 1 88 ? 6.205 9.941 -8.999 1.00 92.81 88 PRO A C 1
ATOM 679 O O . PRO A 1 88 ? 5.028 9.592 -8.872 1.00 92.81 88 PRO A O 1
ATOM 682 N N . ALA A 1 89 ? 6.548 11.047 -9.667 1.00 92.00 89 ALA A N 1
ATOM 683 C CA . ALA A 1 89 ? 5.567 11.850 -10.396 1.00 92.00 89 ALA A CA 1
ATOM 684 C C . ALA A 1 89 ? 4.859 10.996 -11.465 1.00 92.00 89 ALA A C 1
ATOM 686 O O . ALA A 1 89 ? 5.466 10.092 -12.040 1.00 92.00 89 ALA A O 1
ATOM 687 N N . ALA A 1 90 ? 3.566 11.238 -11.699 1.00 90.12 90 ALA A N 1
ATOM 688 C CA . ALA A 1 90 ? 2.738 10.355 -12.525 1.00 90.12 90 ALA A CA 1
ATOM 689 C C . ALA A 1 90 ? 3.236 10.258 -13.978 1.00 90.12 90 ALA A C 1
ATOM 691 O O . ALA A 1 90 ? 3.337 9.163 -14.521 1.00 90.12 90 ALA A O 1
ATOM 692 N N . ASP A 1 91 ? 3.620 11.390 -14.562 1.00 92.56 91 ASP A N 1
ATOM 693 C CA . ASP A 1 91 ? 4.205 11.488 -15.899 1.00 92.56 91 ASP A CA 1
ATOM 694 C C . ASP A 1 91 ? 5.537 10.729 -16.010 1.00 92.56 91 ASP A C 1
ATOM 696 O O . ASP A 1 91 ? 5.754 9.976 -16.962 1.00 92.56 91 ASP A O 1
ATOM 700 N N . GLU A 1 92 ? 6.410 10.869 -15.010 1.00 92.00 92 GLU A N 1
ATOM 701 C CA . GLU A 1 92 ? 7.670 10.126 -14.930 1.00 92.00 92 GLU A CA 1
ATOM 702 C C . GLU A 1 92 ? 7.425 8.614 -14.799 1.00 92.00 92 GLU A C 1
ATOM 704 O O . GLU A 1 92 ? 8.067 7.813 -15.486 1.00 92.00 92 GLU A O 1
ATOM 709 N N . ALA A 1 93 ? 6.477 8.222 -13.945 1.00 91.50 93 ALA A N 1
ATOM 710 C CA . ALA A 1 93 ? 6.117 6.831 -13.704 1.00 91.50 93 ALA A CA 1
ATOM 711 C C . ALA A 1 93 ? 5.584 6.154 -14.973 1.00 91.50 93 ALA A C 1
ATOM 713 O O . ALA A 1 93 ? 6.021 5.054 -15.310 1.00 91.50 93 ALA A O 1
ATOM 714 N N 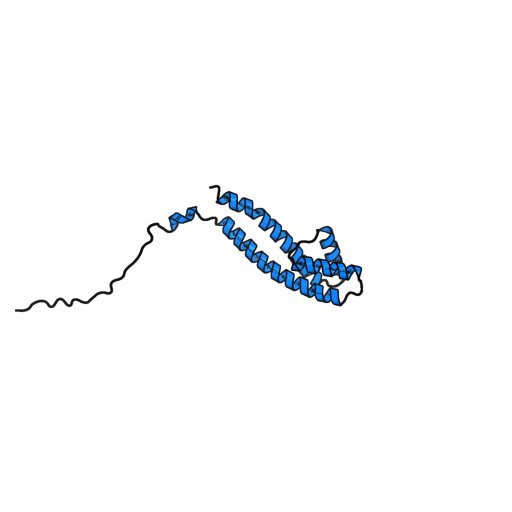. ASP A 1 94 ? 4.685 6.817 -15.701 1.00 93.50 94 ASP A N 1
ATOM 715 C CA . ASP A 1 94 ? 4.052 6.269 -16.902 1.00 93.50 94 ASP A CA 1
ATOM 716 C C . ASP A 1 94 ? 5.044 6.161 -18.070 1.00 93.50 94 ASP A C 1
ATOM 718 O O . ASP A 1 94 ? 5.061 5.160 -18.803 1.00 93.50 94 ASP A O 1
ATOM 722 N N . ALA A 1 95 ? 5.930 7.153 -18.215 1.00 93.69 95 ALA A N 1
ATOM 723 C CA . ALA A 1 95 ? 7.007 7.116 -19.198 1.00 93.69 95 ALA A CA 1
ATOM 724 C C . ALA A 1 95 ? 7.983 5.959 -18.925 1.00 93.69 95 ALA A C 1
ATOM 726 O O . ALA A 1 95 ? 8.350 5.220 -19.845 1.00 93.69 95 ALA A O 1
ATOM 727 N N . LEU A 1 96 ? 8.380 5.764 -17.663 1.00 93.00 96 LEU A N 1
ATOM 728 C CA . LEU A 1 96 ? 9.262 4.664 -17.269 1.00 93.00 96 LEU A CA 1
ATOM 729 C C . LEU A 1 96 ? 8.586 3.306 -17.404 1.00 93.00 96 LEU A C 1
ATOM 731 O O . LEU A 1 96 ? 9.194 2.391 -17.952 1.00 93.00 96 LEU A O 1
ATOM 735 N N . LEU A 1 97 ? 7.330 3.177 -16.983 1.00 95.81 97 LEU A N 1
ATOM 736 C CA . LEU A 1 97 ? 6.564 1.942 -17.125 1.00 95.81 97 LEU A CA 1
ATOM 737 C C . LEU A 1 97 ? 6.463 1.514 -18.594 1.00 95.81 97 LEU A C 1
ATOM 739 O O . LEU A 1 97 ? 6.648 0.339 -18.909 1.00 95.81 97 LEU A O 1
ATOM 743 N N . SER A 1 98 ? 6.227 2.465 -19.501 1.00 95.81 98 SER A N 1
ATOM 744 C CA . SER A 1 98 ? 6.174 2.202 -20.943 1.00 95.81 98 SER A CA 1
ATOM 745 C C . SER A 1 98 ? 7.513 1.694 -21.487 1.00 95.81 98 SER A C 1
ATOM 747 O O . SER A 1 98 ? 7.539 0.754 -22.280 1.00 95.81 98 SER A O 1
ATOM 749 N N . ARG A 1 99 ? 8.632 2.268 -21.027 1.00 94.06 99 ARG A N 1
ATOM 750 C CA . ARG A 1 99 ? 9.983 1.816 -21.402 1.00 94.06 99 ARG A CA 1
ATOM 751 C C . ARG A 1 99 ? 10.316 0.443 -20.828 1.00 94.06 99 ARG A C 1
ATOM 753 O O . ARG A 1 99 ? 10.782 -0.414 -21.567 1.00 94.06 99 ARG A O 1
ATOM 760 N N . VAL A 1 100 ? 10.036 0.212 -19.545 1.00 95.31 100 VAL A N 1
ATOM 761 C CA . VAL A 1 100 ? 10.238 -1.095 -18.901 1.00 95.31 100 VAL A CA 1
ATOM 762 C C . VAL A 1 100 ? 9.412 -2.162 -19.612 1.00 95.31 100 VAL A C 1
ATOM 764 O O . VAL A 1 100 ? 9.935 -3.230 -19.887 1.00 95.31 100 VAL A O 1
ATOM 767 N N . ARG A 1 101 ? 8.169 -1.864 -20.013 1.00 96.88 101 ARG A N 1
ATOM 768 C CA . ARG A 1 101 ? 7.311 -2.801 -20.758 1.00 96.88 101 ARG A CA 1
ATOM 769 C C . ARG A 1 101 ? 7.902 -3.227 -22.098 1.00 96.88 101 ARG A C 1
ATOM 771 O O . ARG A 1 101 ? 7.699 -4.368 -22.497 1.00 96.88 101 ARG A O 1
ATOM 778 N N . ALA A 1 102 ? 8.608 -2.329 -22.783 1.00 94.94 102 ALA A N 1
ATOM 779 C CA . ALA A 1 102 ? 9.280 -2.653 -24.038 1.00 94.94 102 ALA A CA 1
ATOM 780 C C . ALA A 1 102 ? 10.496 -3.580 -23.843 1.00 94.94 102 ALA A C 1
ATOM 782 O O . ALA A 1 102 ? 10.865 -4.285 -24.777 1.00 94.94 102 ALA A O 1
ATOM 783 N N . LEU A 1 103 ? 11.102 -3.584 -22.651 1.00 93.06 103 LEU A N 1
ATOM 784 C CA . LEU A 1 103 ? 12.287 -4.384 -22.318 1.00 93.06 103 LEU A CA 1
ATOM 785 C C . LEU A 1 103 ? 11.918 -5.718 -21.661 1.00 93.06 103 LEU A C 1
ATOM 787 O O . LEU A 1 103 ? 12.410 -6.767 -22.060 1.00 93.06 103 LEU A O 1
ATOM 791 N N . ASP A 1 104 ? 11.040 -5.671 -20.662 1.00 95.06 104 ASP A N 1
ATOM 792 C CA . ASP A 1 104 ? 10.538 -6.821 -19.919 1.00 95.06 104 ASP A CA 1
ATOM 793 C C . ASP A 1 104 ? 9.072 -6.574 -19.495 1.00 95.06 104 ASP A C 1
ATOM 795 O O . ASP A 1 104 ? 8.794 -5.843 -18.531 1.00 95.06 104 ASP A O 1
ATOM 799 N N . PRO A 1 105 ? 8.103 -7.208 -20.182 1.00 96.00 105 PRO A N 1
ATOM 800 C CA . PRO A 1 105 ? 6.689 -7.124 -19.829 1.00 96.00 105 PRO A CA 1
ATOM 801 C C . PRO A 1 105 ? 6.366 -7.611 -18.410 1.00 96.00 105 PRO A C 1
ATOM 803 O O . PRO A 1 105 ? 5.441 -7.090 -17.785 1.00 96.00 105 PRO A O 1
ATOM 806 N N . ALA A 1 106 ? 7.110 -8.587 -17.881 1.00 94.50 106 ALA A N 1
ATOM 807 C CA . ALA A 1 106 ? 6.883 -9.123 -16.544 1.00 94.50 106 ALA A CA 1
ATOM 808 C C . ALA A 1 106 ? 7.409 -8.171 -15.460 1.00 94.50 106 ALA A C 1
ATOM 810 O O . ALA A 1 106 ? 6.735 -7.966 -14.451 1.00 94.50 106 ALA A O 1
ATOM 811 N N . ALA A 1 107 ? 8.567 -7.536 -15.672 1.00 95.38 107 ALA A N 1
ATOM 812 C CA . ALA A 1 107 ? 9.027 -6.450 -14.802 1.00 95.38 107 ALA A CA 1
ATOM 813 C C . ALA A 1 107 ? 8.044 -5.270 -14.808 1.00 95.38 107 ALA A C 1
ATOM 815 O O . ALA A 1 107 ? 7.745 -4.706 -13.755 1.00 95.38 107 ALA A O 1
ATOM 816 N N . ALA A 1 108 ? 7.495 -4.928 -15.978 1.00 97.19 108 ALA A N 1
ATOM 817 C CA . ALA A 1 108 ? 6.501 -3.868 -16.098 1.00 97.19 108 ALA A CA 1
ATOM 818 C C . ALA A 1 108 ? 5.198 -4.189 -15.358 1.00 97.19 108 ALA A C 1
ATOM 820 O O . ALA A 1 108 ? 4.618 -3.289 -14.757 1.00 97.19 108 ALA A O 1
ATOM 821 N N . ALA A 1 109 ? 4.743 -5.445 -15.372 1.00 97.56 109 ALA A N 1
ATOM 822 C CA . ALA A 1 109 ? 3.575 -5.864 -14.599 1.00 97.56 109 ALA A CA 1
ATOM 823 C C . ALA A 1 109 ? 3.803 -5.652 -13.093 1.00 97.56 109 ALA A C 1
ATOM 825 O O . ALA A 1 109 ? 3.035 -4.938 -12.456 1.00 97.56 109 ALA A O 1
ATOM 826 N N . THR A 1 110 ? 4.923 -6.146 -12.553 1.00 97.00 110 THR A N 1
ATOM 827 C CA . THR A 1 110 ? 5.274 -5.957 -11.134 1.00 97.00 110 THR A CA 1
ATOM 828 C C . THR A 1 110 ? 5.400 -4.476 -10.757 1.00 97.00 110 THR A C 1
ATOM 830 O O . THR A 1 110 ? 4.956 -4.058 -9.689 1.00 97.00 110 THR A O 1
ATOM 833 N N . LEU A 1 111 ? 5.989 -3.656 -11.634 1.00 96.88 111 LEU A N 1
ATOM 834 C CA . LEU A 1 111 ? 6.092 -2.213 -11.419 1.00 96.88 111 LEU A CA 1
ATOM 835 C C . LEU A 1 111 ? 4.714 -1.532 -11.420 1.00 96.88 111 LEU A C 1
ATOM 837 O O . LEU A 1 111 ? 4.460 -0.665 -10.585 1.00 96.88 111 LEU A O 1
ATOM 841 N N . ALA A 1 112 ? 3.824 -1.915 -12.338 1.00 97.50 112 ALA A N 1
ATOM 842 C CA . ALA A 1 112 ? 2.462 -1.391 -12.396 1.00 97.50 112 ALA A CA 1
ATOM 843 C C . ALA A 1 112 ? 1.655 -1.757 -11.142 1.00 97.50 112 ALA A C 1
ATOM 845 O O . ALA A 1 112 ? 0.948 -0.898 -10.607 1.00 97.50 112 ALA A O 1
ATOM 846 N N . ASP A 1 113 ? 1.808 -2.986 -10.643 1.00 97.62 113 ASP A N 1
ATOM 847 C CA . ASP A 1 113 ? 1.188 -3.439 -9.396 1.00 97.62 113 ASP A CA 1
ATOM 848 C C . ASP A 1 113 ? 1.670 -2.596 -8.211 1.00 97.62 113 ASP A C 1
ATOM 850 O O . ASP A 1 113 ? 0.857 -2.105 -7.424 1.00 97.62 113 ASP A O 1
ATOM 854 N N . TRP A 1 114 ? 2.981 -2.342 -8.120 1.00 97.81 114 TRP A N 1
ATOM 855 C CA . TRP A 1 114 ? 3.539 -1.485 -7.074 1.00 97.81 114 TRP A CA 1
ATOM 856 C C . TRP A 1 114 ? 3.013 -0.046 -7.158 1.00 97.81 114 TRP A C 1
ATOM 858 O O . TRP A 1 114 ? 2.571 0.503 -6.150 1.00 97.81 114 TRP A O 1
ATOM 868 N N . LEU A 1 115 ? 3.010 0.569 -8.347 1.00 97.25 115 LEU A N 1
ATOM 869 C CA . LEU A 1 115 ? 2.511 1.938 -8.538 1.00 97.25 115 LEU A CA 1
ATOM 870 C C . LEU A 1 115 ? 1.027 2.058 -8.170 1.00 97.25 115 LEU A C 1
ATOM 872 O O . LEU A 1 115 ? 0.623 3.021 -7.517 1.00 97.25 115 LEU A O 1
ATOM 876 N N . THR A 1 116 ? 0.220 1.076 -8.571 1.00 97.06 116 THR A N 1
ATOM 877 C CA . THR A 1 116 ? -1.218 1.030 -8.275 1.00 97.06 116 THR A CA 1
ATOM 878 C C . THR A 1 116 ? -1.457 0.861 -6.779 1.00 97.06 116 THR A C 1
ATOM 880 O O . THR A 1 116 ? -2.169 1.665 -6.179 1.00 97.06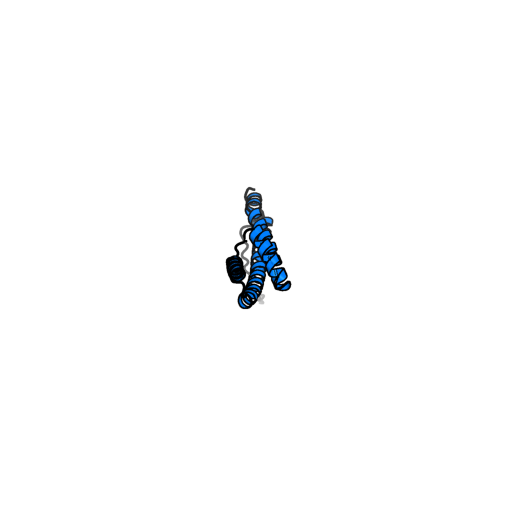 116 THR A O 1
ATOM 883 N N . GLY A 1 117 ? -0.802 -0.123 -6.154 1.00 97.38 117 GLY A N 1
ATOM 884 C CA . GLY A 1 117 ? -0.906 -0.361 -4.716 1.00 97.38 117 GLY A CA 1
ATOM 885 C C . GLY A 1 117 ? -0.418 0.830 -3.891 1.00 97.38 117 GLY A C 1
ATOM 886 O O . GLY A 1 117 ? -1.049 1.207 -2.906 1.00 97.38 117 GLY A O 1
ATOM 887 N N . ARG A 1 118 ? 0.658 1.498 -4.322 1.00 97.38 118 ARG A N 1
ATOM 888 C CA . ARG A 1 118 ? 1.179 2.687 -3.643 1.00 97.38 118 ARG A CA 1
ATOM 889 C C . ARG A 1 118 ? 0.191 3.852 -3.679 1.00 97.38 118 ARG A C 1
ATOM 891 O O . ARG A 1 118 ? 0.046 4.511 -2.652 1.00 97.38 118 ARG A O 1
ATOM 898 N N . ARG A 1 119 ? -0.475 4.101 -4.813 1.00 96.62 119 ARG A N 1
ATOM 899 C CA . ARG A 1 119 ? -1.520 5.138 -4.935 1.00 96.62 119 ARG A CA 1
ATOM 900 C C . ARG A 1 119 ? -2.718 4.823 -4.037 1.00 96.62 119 ARG A C 1
ATOM 902 O O . ARG A 1 119 ? -3.104 5.672 -3.240 1.00 96.62 119 ARG A O 1
ATOM 909 N N . ALA A 1 120 ? -3.215 3.586 -4.084 1.00 96.50 120 ALA A N 1
ATOM 910 C CA . ALA A 1 120 ? -4.321 3.138 -3.237 1.00 96.50 120 ALA A CA 1
ATOM 911 C C . ALA A 1 120 ? -4.002 3.276 -1.735 1.00 96.50 120 ALA A C 1
ATOM 913 O O . ALA A 1 120 ? -4.836 3.733 -0.953 1.00 96.50 120 ALA A O 1
ATOM 914 N N . LEU A 1 121 ? -2.769 2.957 -1.326 1.00 97.50 121 LEU A N 1
ATOM 915 C CA . LEU A 1 121 ? -2.328 3.124 0.059 1.00 97.50 121 LEU A CA 1
ATOM 916 C C . LEU A 1 121 ? -2.282 4.600 0.490 1.00 97.50 121 LEU A C 1
ATOM 918 O O . LEU A 1 121 ? -2.613 4.903 1.636 1.00 97.50 121 LEU A O 1
ATOM 922 N N . ASP A 1 122 ? -1.887 5.524 -0.393 1.00 96.69 122 ASP A N 1
ATOM 923 C CA . ASP A 1 122 ? -1.935 6.966 -0.095 1.00 96.69 122 ASP A CA 1
ATOM 924 C C . ASP A 1 122 ? -3.369 7.466 0.070 1.00 96.69 122 ASP A C 1
ATOM 926 O O . ASP A 1 122 ? -3.657 8.172 1.037 1.00 96.69 122 ASP A O 1
ATOM 930 N N . GLU A 1 123 ? -4.277 7.058 -0.817 1.00 96.06 123 GLU A N 1
ATOM 931 C CA . GLU A 1 123 ? -5.701 7.393 -0.717 1.00 96.06 123 GLU A CA 1
ATOM 932 C C . GLU A 1 123 ? -6.297 6.889 0.601 1.00 96.06 123 GLU A C 1
ATOM 934 O O . GLU A 1 123 ? -6.908 7.657 1.351 1.00 96.06 123 GLU A O 1
ATOM 939 N N . ARG A 1 124 ? -6.046 5.619 0.945 1.00 96.56 124 ARG A N 1
ATOM 940 C CA . ARG A 1 124 ? -6.536 5.029 2.194 1.00 96.56 124 ARG A CA 1
ATOM 941 C C . ARG A 1 124 ? -5.951 5.726 3.415 1.00 96.56 124 ARG A C 1
ATOM 943 O O . ARG A 1 124 ? -6.690 6.018 4.353 1.00 96.56 124 ARG A O 1
ATOM 950 N N . ARG A 1 125 ? -4.655 6.050 3.419 1.00 97.06 125 ARG A N 1
ATOM 951 C CA . ARG A 1 125 ? -4.038 6.831 4.507 1.00 97.06 125 ARG A CA 1
ATOM 952 C C . ARG A 1 125 ? -4.676 8.213 4.642 1.00 97.06 125 ARG A C 1
ATOM 954 O O . ARG A 1 125 ? -4.935 8.643 5.765 1.00 97.06 125 ARG A O 1
ATOM 961 N N . GLY A 1 126 ? -4.978 8.870 3.523 1.00 97.06 126 GLY A N 1
ATOM 962 C CA . GLY A 1 126 ? -5.653 10.168 3.490 1.00 97.06 126 GLY A CA 1
ATOM 963 C C . GLY A 1 126 ? -7.056 10.154 4.108 1.00 97.06 126 GLY A C 1
ATOM 964 O O . GLY A 1 126 ? -7.447 11.126 4.752 1.00 97.06 126 GLY A O 1
ATOM 965 N N . ALA A 1 127 ? -7.792 9.044 3.992 1.00 94.56 127 ALA A N 1
ATOM 966 C CA . ALA A 1 127 ? -9.134 8.902 4.565 1.00 94.56 127 ALA A CA 1
ATOM 967 C C . ALA A 1 127 ? -9.156 8.774 6.106 1.00 94.56 127 ALA A C 1
ATOM 969 O O . ALA A 1 127 ? -10.178 9.049 6.740 1.00 94.56 127 ALA A O 1
ATOM 970 N N . GLY A 1 128 ? -8.038 8.382 6.727 1.00 95.75 128 GLY A N 1
ATOM 971 C CA . GLY A 1 128 ? -7.987 7.997 8.141 1.00 95.75 128 GLY A CA 1
ATOM 972 C C . GLY A 1 128 ? -8.349 9.095 9.134 1.00 95.75 128 GLY A C 1
ATOM 973 O O . GLY A 1 128 ? -9.047 8.842 10.115 1.00 95.75 128 GLY A O 1
ATOM 974 N N . ALA A 1 129 ? -7.913 10.330 8.876 1.00 95.44 129 ALA A N 1
ATOM 975 C CA . ALA A 1 129 ? -8.167 11.450 9.782 1.00 95.44 129 ALA A CA 1
ATOM 976 C C . ALA A 1 129 ? -9.672 11.726 9.946 1.00 95.44 129 ALA A C 1
ATOM 978 O O . ALA A 1 129 ? -10.137 11.979 11.057 1.00 95.44 129 ALA A O 1
ATOM 979 N N . ALA A 1 130 ? -10.437 11.630 8.855 1.00 95.38 130 ALA A N 1
ATOM 980 C CA . ALA A 1 130 ? -11.882 11.831 8.879 1.00 95.38 130 ALA A CA 1
ATOM 981 C C . ALA A 1 130 ? -12.609 10.697 9.622 1.00 95.38 130 ALA A C 1
ATOM 983 O O . ALA A 1 130 ? -13.509 10.974 10.412 1.00 95.38 130 ALA A O 1
ATOM 984 N N . LEU A 1 131 ? -12.190 9.440 9.421 1.00 95.50 131 LEU A N 1
ATOM 985 C CA . LEU A 1 131 ? -12.742 8.279 10.135 1.00 95.50 131 LEU A CA 1
ATOM 986 C C . LEU A 1 131 ? -12.524 8.395 11.648 1.00 95.50 131 LEU A C 1
ATOM 988 O O . LEU A 1 131 ? -13.471 8.272 12.425 1.00 95.50 131 LEU A O 1
ATOM 992 N N . LEU A 1 132 ? -11.295 8.718 12.060 1.00 94.94 132 LEU A N 1
ATOM 993 C CA . LEU A 1 132 ? -10.959 8.859 13.473 1.00 94.94 132 LEU A CA 1
ATOM 994 C C . LEU A 1 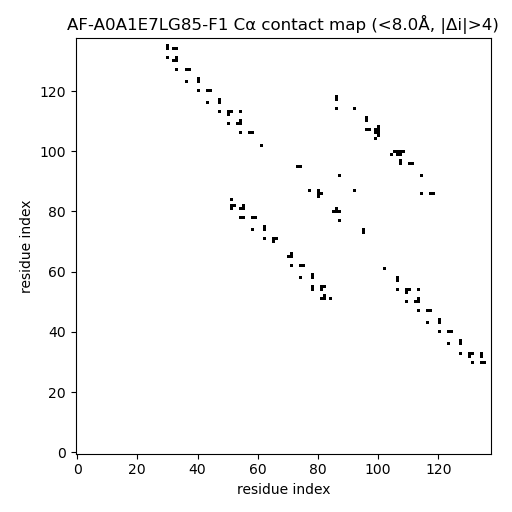132 ? -11.727 10.012 14.131 1.00 94.94 132 LEU A C 1
ATOM 996 O O . LEU A 1 132 ? -12.231 9.864 15.245 1.00 94.94 132 LEU A O 1
ATOM 1000 N N . ALA A 1 133 ? -11.847 11.152 13.447 1.00 95.50 133 ALA A N 1
ATOM 1001 C CA . ALA A 1 133 ? -12.603 12.293 13.953 1.00 95.50 133 ALA A CA 1
ATOM 1002 C C . ALA A 1 133 ? -14.099 11.970 14.106 1.00 95.50 133 ALA A C 1
ATOM 1004 O O . ALA A 1 133 ? -14.700 12.334 15.115 1.00 95.50 133 ALA A O 1
ATOM 1005 N N . ALA A 1 134 ? -14.687 11.240 13.153 1.00 94.44 134 ALA A N 1
ATOM 1006 C CA . ALA A 1 134 ? -16.090 10.834 13.212 1.00 94.44 134 ALA A CA 1
ATOM 1007 C C . ALA A 1 134 ? -16.394 9.910 14.404 1.00 94.44 134 ALA A C 1
ATOM 1009 O O . ALA A 1 134 ? -17.488 9.960 14.964 1.00 94.44 134 ALA A O 1
ATOM 1010 N N . GLU A 1 135 ? -15.436 9.074 14.811 1.00 94.38 135 GLU A N 1
ATOM 1011 C CA . GLU A 1 135 ? -15.636 8.125 15.905 1.00 94.38 135 GLU A CA 1
ATOM 1012 C C . GLU A 1 135 ? -15.278 8.662 17.293 1.00 94.38 135 GLU A C 1
ATOM 1014 O O . GLU A 1 135 ? -15.884 8.226 18.275 1.00 94.38 135 GLU A O 1
ATOM 1019 N N . THR A 1 136 ? -14.327 9.597 17.372 1.00 92.94 136 THR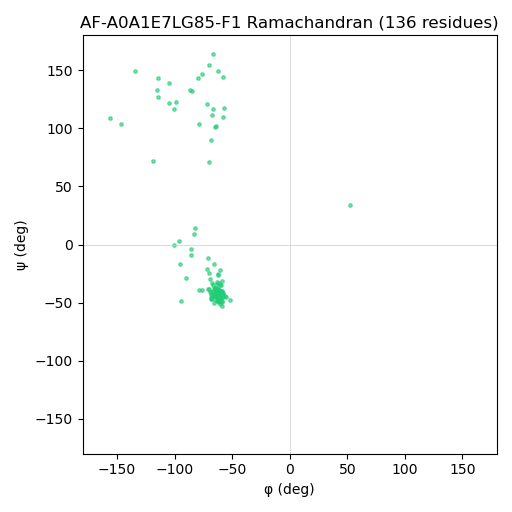 A N 1
ATOM 1020 C CA . THR A 1 136 ? -13.853 10.188 18.637 1.00 92.94 136 THR A CA 1
ATOM 1021 C C . THR A 1 136 ? -14.542 11.503 19.003 1.00 92.94 136 THR A C 1
ATOM 1023 O O . THR A 1 136 ? -14.494 11.899 20.161 1.00 92.94 136 THR A O 1
ATOM 1026 N N . GLY A 1 137 ? -15.214 12.165 18.056 1.00 86.88 137 GLY A N 1
ATOM 1027 C CA . GLY A 1 137 ? -16.018 13.368 18.304 1.00 86.88 137 GLY A CA 1
ATOM 1028 C C . GLY A 1 137 ? -17.436 13.108 18.834 1.00 86.88 137 GLY A C 1
ATOM 1029 O O . GLY A 1 137 ? -18.265 14.013 18.755 1.00 86.88 137 GLY A O 1
ATOM 1030 N N . ARG A 1 138 ? -17.729 11.883 19.289 1.00 69.69 138 ARG A N 1
ATOM 1031 C CA . ARG A 1 138 ? -19.046 11.439 19.778 1.00 69.69 138 ARG A CA 1
ATOM 1032 C C . ARG A 1 138 ? -19.263 11.751 21.254 1.00 69.69 138 ARG A C 1
ATOM 1034 O O . ARG A 1 138 ? -18.283 11.665 22.025 1.00 69.69 138 ARG A O 1
#

Sequence (138 aa):
MSLPTNASGLRPAFMVRVAGLPAESVHGLRCPDSRRWADEVLDESAQLALVAEKAGDRLHDLIGGSDDEPLRRALLKLRRDIFNNRLPAADEADALLSRVRALDPAAAATLADWLTGRRALDERRGAGAALLAAETGR

Secondary structure (DSSP, 8-state):
----------PPP------SS-GGGGGGG--HHHHHHHHHHHHHHHHHHHHHHHHHHHHHHHHHT---HHHHHHHHHHHHHHHTTPPPPHHHHHHHHHHHHHH-HHHHHHHHHHHHHHHHHHHHHHHHHHHHHHHH--

Nearest PDB structures (foldseek):
  5vju-assembly1_A  TM=4.849E-01  e=2.848E+00  synthetic construct
  3lg7-assembly1_B  TM=3.371E-01  e=1.184E+00  synthetic construct
  1s94-assembly2_B  TM=3.967E-01  e=2.165E+00  Doryteuthis pealeii

Radius of gyration: 29.81 Å; Cα contacts (8 Å, |Δi|>4): 74; chains: 1; bounding box: 47×57×98 Å